Protein AF-H9FL10-F1 (afdb_monomer_lite)

Organism: Macaca mulatta (NCBI:txid9544)

Foldseek 3Di:
DKWKWKDDPDPDDIDIDDDDPDPDDDDPDDDAQDKMKIKMWDADPVGIDIDPIDIDTHHNDDDDDDPVPPDD

Sequence (72 aa):
QANVVSLCNSADSWMIVPNIKQNHYTVHGLQSGTKYIFMVKAINQAGSRSSEPGKLKTNSQPFKLDPKSAHR

InterPro domains:
  IPR003961 Fibronectin type III [PF00041] (12-53)
  IPR003961 Fibronectin type III [PS50853] (1-61)
  IPR003961 Fibronectin type III [cd00063] (10-58)
  IPR013783 Immunoglobulin-like fold [G3DSA:2.60.40.10] (1-60)
  IPR036116 Fibronectin type III superfamily [SSF49265] (9-60)
  IPR050617 E3 ubiquitin-protein ligases and FN3/SPRY domain-containing proteins [PTHR24099] (8-72)

Radius of gyration: 16.35 Å; chains: 1; bounding box: 48×35×33 Å

Structure (mmCIF, N/CA/C/O backbone):
data_AF-H9FL10-F1
#
_entry.id   AF-H9FL10-F1
#
loop_
_atom_site.group_PDB
_atom_site.id
_atom_site.type_symbol
_atom_site.label_atom_id
_atom_site.label_alt_id
_atom_site.label_comp_id
_atom_site.label_asym_id
_atom_site.label_entity_id
_atom_site.label_seq_id
_atom_site.pdbx_PDB_ins_code
_atom_site.Cartn_x
_atom_site.Cartn_y
_atom_site.Cartn_z
_atom_site.occupancy
_atom_site.B_iso_or_equiv
_atom_site.auth_seq_id
_atom_site.auth_comp_id
_atom_site.auth_asym_id
_atom_site.auth_atom_id
_atom_site.pdbx_PDB_model_num
ATOM 1 N N . GLN A 1 1 ? 6.545 -0.097 -13.396 1.00 50.66 1 GLN A N 1
ATOM 2 C CA . GLN A 1 1 ? 5.346 -0.666 -12.743 1.00 50.66 1 GLN A CA 1
ATOM 3 C C . GLN A 1 1 ? 5.705 -0.873 -11.284 1.00 50.66 1 GLN A C 1
ATOM 5 O O . GLN A 1 1 ? 6.779 -1.404 -11.019 1.00 50.66 1 GLN A O 1
ATOM 10 N N . ALA A 1 2 ? 4.906 -0.352 -10.360 1.00 39.09 2 ALA A N 1
ATOM 11 C CA . ALA A 1 2 ? 5.169 -0.437 -8.929 1.00 39.09 2 ALA A CA 1
ATOM 12 C C . ALA A 1 2 ? 4.179 -1.403 -8.274 1.00 39.09 2 ALA A C 1
ATOM 14 O O . ALA A 1 2 ? 3.030 -1.504 -8.709 1.00 39.09 2 ALA A O 1
ATOM 15 N N . ASN A 1 3 ? 4.639 -2.100 -7.237 1.00 60.25 3 ASN A N 1
ATOM 16 C CA . ASN A 1 3 ? 3.781 -2.911 -6.388 1.00 60.25 3 ASN A CA 1
ATOM 17 C C . ASN A 1 3 ? 3.814 -2.345 -4.963 1.00 60.25 3 ASN A C 1
ATOM 19 O O . ASN A 1 3 ? 4.899 -2.088 -4.430 1.00 60.25 3 ASN A O 1
ATOM 23 N N . VAL A 1 4 ? 2.640 -2.154 -4.359 1.00 51.16 4 VAL A N 1
ATOM 24 C CA . VAL A 1 4 ? 2.497 -1.776 -2.946 1.00 51.16 4 VAL A CA 1
ATOM 25 C C . VAL A 1 4 ? 2.217 -3.032 -2.159 1.00 51.16 4 VAL A C 1
ATOM 27 O O . VAL A 1 4 ? 1.405 -3.863 -2.562 1.00 51.16 4 VAL A O 1
ATOM 30 N N . VAL A 1 5 ? 2.925 -3.175 -1.050 1.00 56.03 5 VAL A N 1
ATOM 31 C CA . VAL A 1 5 ? 2.867 -4.373 -0.240 1.00 56.03 5 VAL A CA 1
ATOM 32 C C . VAL A 1 5 ? 2.350 -4.015 1.147 1.00 56.03 5 VAL A C 1
ATOM 34 O O . VAL A 1 5 ? 2.901 -3.104 1.756 1.00 56.03 5 VAL A O 1
ATOM 37 N N . SER A 1 6 ? 1.303 -4.682 1.642 1.00 44.50 6 SER A N 1
ATOM 38 C CA . SER A 1 6 ? 0.724 -4.437 2.977 1.00 44.50 6 SER A CA 1
ATOM 39 C C . SER A 1 6 ? 0.692 -5.712 3.824 1.00 44.50 6 SER A C 1
ATOM 41 O O . SER A 1 6 ? 0.253 -6.754 3.344 1.00 44.50 6 SER A O 1
ATOM 43 N N . LEU A 1 7 ? 1.131 -5.648 5.085 1.00 58.22 7 LEU A N 1
ATOM 44 C CA . LEU A 1 7 ? 1.122 -6.796 6.008 1.00 58.22 7 LEU A CA 1
ATOM 45 C C . LEU A 1 7 ? -0.094 -6.785 6.937 1.00 58.22 7 LEU A C 1
ATOM 47 O O . LEU A 1 7 ? -0.174 -5.934 7.821 1.00 58.22 7 LEU A O 1
ATOM 51 N N . CYS A 1 8 ? -0.993 -7.763 6.803 1.00 45.84 8 CYS A N 1
ATOM 52 C CA . CYS A 1 8 ? -1.955 -8.111 7.847 1.00 45.84 8 CYS A CA 1
ATOM 53 C C . CYS A 1 8 ? -1.428 -9.307 8.665 1.00 45.84 8 CYS A C 1
ATOM 55 O O . CYS A 1 8 ? -1.235 -10.396 8.150 1.00 45.84 8 CYS A O 1
ATOM 57 N N . ASN A 1 9 ? -1.148 -9.053 9.944 1.00 49.44 9 ASN A N 1
ATOM 58 C CA . ASN A 1 9 ? -1.089 -9.974 11.089 1.00 49.44 9 ASN A CA 1
ATOM 59 C C . ASN A 1 9 ? -1.008 -11.508 10.842 1.00 49.44 9 ASN A C 1
ATOM 61 O O . ASN A 1 9 ? -1.869 -12.249 11.312 1.00 49.44 9 ASN A O 1
ATOM 65 N N . SER A 1 10 ? 0.020 -11.991 10.140 1.00 43.00 10 SER A N 1
ATOM 66 C CA . SER A 1 10 ? 0.588 -13.351 10.212 1.00 43.00 10 SER A CA 1
ATOM 67 C C . SER A 1 10 ? 1.936 -13.324 9.490 1.00 43.00 10 SER A C 1
ATOM 69 O O . SER A 1 10 ? 2.031 -12.838 8.367 1.00 43.00 10 SER A O 1
ATOM 71 N N . ALA A 1 11 ? 2.993 -13.751 10.170 1.00 49.84 11 ALA A N 1
ATOM 72 C CA . ALA A 1 11 ? 4.372 -13.314 9.951 1.00 49.84 11 ALA A CA 1
ATOM 73 C C . ALA A 1 11 ? 5.057 -13.713 8.622 1.00 49.84 11 ALA A C 1
ATOM 75 O O . ALA A 1 11 ? 6.217 -13.354 8.458 1.00 49.84 11 ALA A O 1
ATOM 76 N N . ASP A 1 12 ? 4.381 -14.357 7.661 1.00 56.25 12 ASP A N 1
ATOM 77 C CA . ASP A 1 12 ? 5.064 -14.976 6.508 1.00 56.25 12 ASP A CA 1
ATOM 78 C C . ASP A 1 12 ? 4.506 -14.633 5.116 1.00 56.25 12 ASP A C 1
ATOM 80 O O . ASP A 1 12 ? 5.046 -15.103 4.113 1.00 56.25 12 ASP A O 1
ATOM 84 N N . SER A 1 13 ? 3.465 -13.796 4.989 1.00 70.69 13 SER A N 1
ATOM 85 C CA . SER A 1 13 ? 2.954 -13.429 3.658 1.00 70.69 13 SER A CA 1
ATOM 86 C C . SER A 1 13 ? 2.575 -11.959 3.520 1.00 70.69 13 SER A C 1
ATOM 88 O O . SER A 1 13 ? 1.750 -11.406 4.243 1.00 70.69 13 SER A O 1
ATOM 90 N N . TRP A 1 14 ? 3.207 -11.325 2.543 1.00 83.31 14 TRP A N 1
ATOM 91 C CA . TRP A 1 14 ? 2.979 -9.957 2.117 1.00 83.31 14 TRP A CA 1
ATOM 92 C C . TRP A 1 14 ? 1.798 -9.898 1.135 1.00 83.31 14 TRP A C 1
ATOM 94 O O . TRP A 1 14 ? 1.829 -10.572 0.105 1.00 83.31 14 TRP A O 1
ATOM 104 N N . MET A 1 15 ? 0.791 -9.052 1.378 1.00 88.38 15 MET A N 1
ATOM 105 C CA . MET A 1 15 ? -0.245 -8.793 0.370 1.00 88.38 15 MET A CA 1
ATOM 106 C C . MET A 1 15 ? 0.340 -7.916 -0.738 1.00 88.38 15 MET A C 1
ATOM 108 O O . MET A 1 15 ? 0.742 -6.787 -0.467 1.00 88.38 15 MET A O 1
ATOM 112 N N . ILE A 1 16 ? 0.381 -8.419 -1.974 1.00 89.75 16 ILE A N 1
ATOM 113 C CA . ILE A 1 16 ? 0.933 -7.702 -3.131 1.00 89.75 16 ILE A CA 1
ATOM 114 C C . ILE A 1 16 ? -0.196 -7.045 -3.920 1.00 89.75 16 ILE A C 1
ATOM 116 O O . ILE A 1 16 ? -1.095 -7.720 -4.415 1.00 89.75 16 ILE A O 1
ATOM 120 N N . VAL A 1 17 ? -0.093 -5.734 -4.116 1.00 88.62 17 VAL A N 1
ATOM 121 C CA . VAL A 1 17 ? -0.932 -4.976 -5.045 1.00 88.62 17 VAL A CA 1
ATOM 122 C C . VAL A 1 17 ? -0.114 -4.661 -6.299 1.00 88.62 17 VAL A C 1
ATOM 124 O O . VAL A 1 17 ? 0.781 -3.816 -6.219 1.00 88.62 17 VAL A O 1
ATOM 127 N N . PRO A 1 18 ? -0.365 -5.319 -7.446 1.00 91.31 18 PRO A N 1
ATOM 128 C CA . PRO A 1 18 ? 0.382 -5.066 -8.671 1.00 91.31 18 PRO A CA 1
ATOM 129 C C . PRO A 1 18 ? -0.148 -3.859 -9.461 1.00 91.31 18 PRO A C 1
ATOM 131 O O . PRO A 1 18 ? -1.178 -3.273 -9.137 1.00 91.31 18 PRO A O 1
ATOM 134 N N . ASN A 1 19 ? 0.522 -3.546 -10.574 1.00 90.44 19 ASN A N 1
ATOM 135 C CA . ASN A 1 19 ? 0.022 -2.648 -11.629 1.00 90.44 19 ASN A CA 1
ATOM 136 C C . ASN A 1 19 ? -0.118 -1.167 -11.248 1.00 90.44 19 ASN A C 1
ATOM 138 O O . ASN A 1 19 ? -0.865 -0.434 -11.897 1.00 90.44 19 ASN A O 1
ATOM 142 N N . ILE A 1 20 ? 0.641 -0.687 -10.266 1.00 93.25 20 ILE A N 1
ATOM 143 C CA . ILE A 1 20 ? 0.596 0.719 -9.865 1.00 93.25 20 ILE A CA 1
ATOM 144 C C . ILE A 1 20 ? 1.461 1.537 -10.828 1.00 93.25 20 ILE A C 1
ATOM 146 O O . ILE A 1 20 ? 2.630 1.217 -11.081 1.00 93.25 20 ILE A O 1
ATOM 150 N N . LYS A 1 21 ? 0.858 2.577 -11.410 1.00 91.50 21 LYS A N 1
ATOM 151 C CA . LYS A 1 21 ? 1.517 3.509 -12.341 1.00 91.50 21 LYS A CA 1
ATOM 152 C C . LYS A 1 21 ? 1.709 4.901 -11.735 1.00 91.50 21 LYS A C 1
ATOM 154 O O . LYS A 1 21 ? 2.487 5.685 -12.263 1.00 91.50 21 LYS A O 1
ATOM 159 N N . GLN A 1 22 ? 0.998 5.198 -10.651 1.00 93.56 22 GLN A N 1
ATOM 160 C CA . GLN A 1 22 ? 1.064 6.450 -9.909 1.00 93.56 22 GLN A CA 1
ATOM 161 C C . GLN A 1 22 ? 2.150 6.391 -8.825 1.00 93.56 22 GLN A C 1
ATOM 163 O O . GLN A 1 22 ? 2.561 5.318 -8.389 1.00 93.56 22 GLN A O 1
ATOM 168 N N . ASN A 1 23 ? 2.557 7.561 -8.331 1.00 92.50 23 ASN A N 1
ATOM 169 C CA . ASN A 1 23 ? 3.490 7.684 -7.202 1.00 92.50 23 ASN A CA 1
ATOM 170 C C . ASN A 1 23 ? 2.795 7.580 -5.830 1.00 92.50 23 ASN A C 1
ATOM 172 O O . ASN A 1 23 ? 3.436 7.756 -4.798 1.00 92.50 23 ASN A O 1
ATOM 176 N N . HIS A 1 24 ? 1.487 7.318 -5.811 1.00 91.88 24 HIS A N 1
ATOM 177 C CA . HIS A 1 24 ? 0.691 7.105 -4.607 1.00 91.88 24 HIS A CA 1
ATOM 178 C C . HIS A 1 24 ? -0.349 6.008 -4.856 1.00 91.88 24 HIS A C 1
ATOM 180 O O . HIS A 1 24 ? -0.786 5.797 -5.987 1.00 91.88 24 HIS A O 1
ATOM 186 N N . TYR A 1 25 ? -0.751 5.318 -3.792 1.00 92.44 25 TYR A N 1
ATOM 187 C CA . TYR A 1 25 ? -1.792 4.296 -3.830 1.00 92.44 25 TYR A CA 1
ATOM 188 C C . TYR A 1 25 ? -2.524 4.254 -2.488 1.00 92.44 25 TYR A C 1
ATOM 190 O O . TYR A 1 25 ? -1.885 4.285 -1.434 1.00 92.44 25 TYR A O 1
ATOM 198 N N . THR A 1 26 ? -3.852 4.159 -2.525 1.00 93.00 26 THR A N 1
ATOM 199 C CA . THR A 1 26 ? -4.686 4.037 -1.326 1.00 93.00 26 THR A CA 1
ATOM 200 C C . THR A 1 26 ? -5.055 2.576 -1.107 1.00 93.00 26 THR A C 1
ATOM 202 O O . THR A 1 26 ? -5.740 1.969 -1.925 1.00 93.00 26 THR A O 1
ATOM 205 N N . VAL A 1 27 ? -4.612 2.011 0.016 1.00 91.50 27 VAL A N 1
ATOM 206 C CA . VAL A 1 27 ? -4.995 0.656 0.427 1.00 91.50 27 VAL A CA 1
ATOM 207 C C . VAL A 1 27 ? -6.321 0.723 1.184 1.00 91.50 27 VAL A C 1
ATOM 209 O O . VAL A 1 27 ? -6.435 1.423 2.190 1.00 91.50 27 VAL A O 1
ATOM 212 N N . HIS A 1 28 ? -7.323 -0.006 0.697 1.00 90.00 28 HIS A N 1
ATOM 213 C CA . HIS A 1 28 ? -8.655 -0.087 1.297 1.00 90.00 28 HIS A CA 1
ATOM 214 C C . HIS A 1 28 ? -8.815 -1.356 2.149 1.00 90.00 28 HIS A C 1
ATOM 216 O O . HIS A 1 28 ? -8.017 -2.284 2.050 1.00 90.00 28 HIS A O 1
ATOM 222 N N . GLY A 1 29 ? -9.854 -1.402 2.991 1.00 89.00 29 GLY A N 1
ATOM 223 C CA . GLY A 1 29 ? -10.186 -2.593 3.789 1.00 89.00 29 GLY A CA 1
ATOM 224 C C . GLY A 1 29 ? -9.293 -2.832 5.013 1.00 89.00 29 GLY A C 1
ATOM 225 O O . GLY A 1 29 ? -9.296 -3.925 5.572 1.00 89.00 29 GLY A O 1
ATOM 226 N N . LEU A 1 30 ? -8.523 -1.828 5.443 1.00 90.25 30 LEU A N 1
ATOM 227 C CA . LEU A 1 30 ? -7.700 -1.918 6.649 1.00 90.25 30 LEU A CA 1
ATOM 228 C C . LEU A 1 30 ? -8.545 -1.756 7.919 1.00 90.25 30 LEU A C 1
ATOM 230 O O . LEU A 1 30 ? -9.499 -0.980 7.956 1.00 90.25 30 LEU A O 1
ATOM 234 N N . GLN A 1 31 ? -8.149 -2.445 8.986 1.00 89.38 31 GLN A N 1
ATOM 235 C CA . GLN A 1 31 ? -8.781 -2.319 10.297 1.00 89.38 31 GLN A CA 1
ATOM 236 C C . GLN A 1 31 ? -8.402 -0.989 10.954 1.00 89.38 31 GLN A C 1
ATOM 238 O O . GLN A 1 31 ? -7.253 -0.551 10.860 1.00 89.38 31 GLN A O 1
ATOM 243 N N . SER A 1 32 ? -9.354 -0.350 11.635 1.00 89.56 32 SER A N 1
ATOM 244 C CA . SER A 1 32 ? -9.147 0.903 12.371 1.00 89.56 32 SER A CA 1
ATOM 245 C C . SER A 1 32 ? -8.260 0.707 13.599 1.00 89.56 32 SER A C 1
ATOM 247 O O . SER A 1 32 ? -8.406 -0.274 14.324 1.00 89.56 32 SER A O 1
ATOM 249 N N . GLY A 1 33 ? -7.381 1.670 13.879 1.00 89.38 33 GLY A N 1
ATOM 250 C CA . GLY A 1 33 ? -6.471 1.625 15.025 1.00 89.38 33 GLY A CA 1
ATOM 251 C C . GLY A 1 33 ? -5.358 0.572 14.926 1.00 89.38 33 GLY A C 1
ATOM 252 O O . GLY A 1 33 ? -4.621 0.387 15.898 1.00 89.38 33 GLY A O 1
ATOM 253 N N . THR A 1 34 ? -5.193 -0.075 13.774 1.00 90.31 34 THR A N 1
ATOM 254 C CA . THR A 1 34 ? -4.258 -1.185 13.565 1.00 90.31 34 THR A CA 1
ATOM 255 C C . THR A 1 34 ? -2.965 -0.691 12.914 1.00 90.31 34 THR A C 1
ATOM 257 O O . THR A 1 34 ? -2.971 0.179 12.039 1.00 90.31 34 THR A O 1
ATOM 260 N N . LYS A 1 35 ? -1.824 -1.219 13.378 1.00 92.12 35 LYS A N 1
ATOM 261 C CA . LYS A 1 35 ? -0.501 -0.947 12.796 1.00 92.12 35 LYS A CA 1
ATOM 262 C C . LYS A 1 35 ? -0.257 -1.889 11.618 1.00 92.12 35 LYS A C 1
ATOM 264 O O . LYS A 1 35 ? -0.409 -3.096 11.760 1.00 92.12 35 LYS A O 1
ATOM 269 N N . TYR A 1 36 ? 0.187 -1.324 10.507 1.00 91.25 36 TYR A N 1
ATOM 270 C CA . TYR A 1 36 ? 0.544 -2.016 9.278 1.00 91.25 36 TYR A CA 1
ATOM 271 C C . TYR A 1 36 ? 1.975 -1.668 8.880 1.00 91.25 36 TYR A C 1
ATOM 273 O O . TYR A 1 36 ? 2.488 -0.587 9.190 1.00 91.25 36 TYR A O 1
ATOM 281 N N . ILE A 1 37 ? 2.615 -2.596 8.178 1.00 93.25 37 ILE A N 1
ATOM 282 C CA . ILE A 1 37 ? 3.921 -2.390 7.559 1.00 93.25 37 ILE A CA 1
ATOM 283 C C . ILE 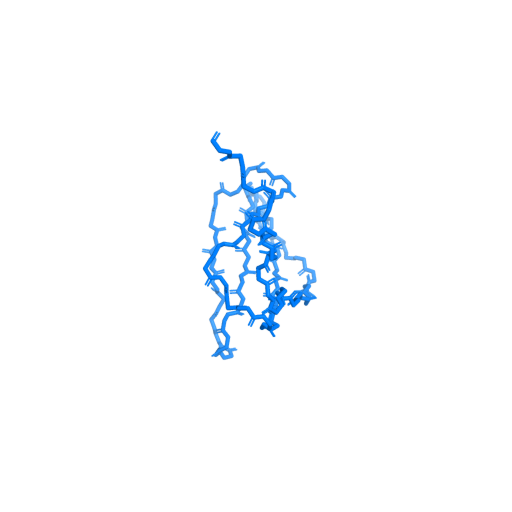A 1 37 ? 3.713 -2.381 6.049 1.00 93.25 37 ILE A C 1
ATOM 285 O O . ILE A 1 37 ? 3.035 -3.261 5.511 1.00 93.25 37 ILE A O 1
ATOM 289 N N . PHE A 1 38 ? 4.302 -1.388 5.393 1.00 93.19 38 PHE A N 1
ATOM 290 C CA . PHE A 1 38 ? 4.260 -1.205 3.955 1.00 93.19 38 PHE A CA 1
ATOM 291 C C . PHE A 1 38 ? 5.655 -1.256 3.354 1.00 93.19 38 PHE A C 1
ATOM 293 O O . PHE A 1 38 ? 6.611 -0.742 3.930 1.00 93.19 38 PHE A O 1
ATOM 300 N N . MET A 1 39 ? 5.759 -1.843 2.170 1.00 93.88 39 MET A N 1
ATOM 301 C CA . MET A 1 39 ? 6.987 -1.882 1.384 1.00 93.88 39 MET A CA 1
ATOM 302 C C . MET A 1 39 ? 6.644 -1.587 -0.074 1.00 93.88 39 MET A C 1
ATOM 304 O O . MET A 1 39 ? 5.599 -2.017 -0.563 1.00 93.88 39 MET A O 1
ATOM 308 N N . VAL A 1 40 ? 7.508 -0.854 -0.774 1.00 94.06 40 VAL A N 1
ATOM 309 C CA . VAL A 1 40 ? 7.344 -0.589 -2.207 1.00 94.06 40 VAL A CA 1
ATOM 310 C C . VAL A 1 40 ? 8.391 -1.377 -2.977 1.00 94.06 40 VAL A C 1
ATOM 312 O O . VAL A 1 40 ? 9.586 -1.274 -2.701 1.00 94.06 40 VAL A O 1
ATOM 315 N N . LYS A 1 41 ? 7.943 -2.145 -3.973 1.00 93.56 41 LYS A N 1
ATOM 316 C CA . LYS A 1 41 ? 8.822 -2.851 -4.909 1.00 93.56 41 LYS A CA 1
ATOM 317 C C . LYS A 1 41 ? 8.713 -2.207 -6.289 1.00 93.56 41 LYS A C 1
ATOM 319 O O . LYS A 1 41 ? 7.666 -2.280 -6.936 1.00 93.56 41 LYS A O 1
ATOM 324 N N . ALA A 1 42 ? 9.794 -1.576 -6.734 1.00 93.25 42 ALA A N 1
ATOM 325 C CA . ALA A 1 42 ? 9.932 -1.037 -8.081 1.00 93.25 42 ALA A CA 1
ATOM 326 C C . ALA A 1 42 ? 10.435 -2.136 -9.023 1.00 93.25 42 ALA A C 1
ATOM 328 O O . ALA A 1 42 ? 11.390 -2.837 -8.689 1.00 93.25 42 ALA A O 1
ATOM 329 N N . ILE A 1 43 ? 9.795 -2.294 -10.185 1.00 92.88 43 ILE A N 1
ATOM 330 C CA . ILE A 1 43 ? 10.118 -3.340 -11.165 1.00 92.88 43 ILE A CA 1
ATOM 331 C C . ILE A 1 43 ? 10.283 -2.710 -12.553 1.00 92.88 43 ILE A C 1
ATOM 333 O O . ILE A 1 43 ? 9.431 -1.928 -12.998 1.00 92.88 43 ILE A O 1
ATOM 337 N N . ASN A 1 44 ? 11.376 -3.063 -13.230 1.00 93.12 44 ASN A N 1
ATOM 338 C CA . ASN A 1 44 ? 11.684 -2.710 -14.615 1.00 93.12 44 ASN A CA 1
ATOM 339 C C . ASN A 1 44 ? 12.308 -3.914 -15.356 1.00 93.12 44 ASN A C 1
ATOM 341 O O . ASN A 1 44 ? 12.407 -5.007 -14.804 1.00 93.12 44 ASN A O 1
ATOM 345 N N . GLN A 1 45 ? 12.730 -3.722 -16.610 1.00 95.38 45 GLN A N 1
ATOM 346 C CA . GLN A 1 45 ? 13.350 -4.788 -17.412 1.00 95.38 45 GLN A CA 1
ATOM 347 C C . GLN A 1 45 ? 14.671 -5.313 -16.826 1.00 95.38 45 GLN A C 1
ATOM 349 O O . GLN A 1 45 ? 15.020 -6.462 -17.064 1.00 95.38 45 GLN A O 1
ATOM 354 N N . ALA A 1 46 ? 15.389 -4.497 -16.049 1.00 94.75 46 ALA A N 1
ATOM 355 C CA . ALA A 1 46 ? 16.646 -4.884 -15.410 1.00 94.75 46 ALA A CA 1
ATOM 356 C C . ALA A 1 46 ? 16.443 -5.648 -14.087 1.00 94.75 46 ALA A C 1
ATOM 358 O O . ALA A 1 46 ? 17.407 -6.158 -13.522 1.00 94.75 46 ALA A O 1
ATOM 359 N N . GLY A 1 47 ? 15.211 -5.728 -13.576 1.00 93.94 47 GLY A N 1
ATOM 360 C CA . GLY A 1 47 ? 14.878 -6.466 -12.363 1.00 93.94 47 GLY A CA 1
ATOM 361 C C . GLY A 1 47 ? 14.010 -5.664 -11.403 1.00 93.94 47 GLY A C 1
ATOM 362 O O . GLY A 1 47 ? 13.142 -4.884 -11.802 1.00 93.94 47 GLY A O 1
ATOM 363 N N . SER A 1 48 ? 14.211 -5.889 -10.105 1.00 94.69 48 SER A N 1
ATOM 364 C CA . SER A 1 48 ? 13.389 -5.267 -9.070 1.00 94.69 48 SER A CA 1
ATOM 365 C C . SER A 1 48 ? 14.189 -4.794 -7.871 1.00 94.69 48 SER A C 1
ATOM 367 O O . SER A 1 48 ? 15.103 -5.489 -7.432 1.00 94.69 48 SER A O 1
ATOM 369 N N . ARG A 1 49 ? 13.782 -3.663 -7.294 1.00 94.31 49 ARG A N 1
ATOM 370 C CA . ARG A 1 49 ? 14.352 -3.118 -6.062 1.00 94.31 49 ARG A CA 1
ATOM 371 C C . ARG A 1 49 ? 13.256 -2.779 -5.063 1.00 94.31 49 ARG A C 1
ATOM 373 O O . ARG A 1 49 ? 12.179 -2.317 -5.427 1.00 94.31 49 ARG A O 1
ATOM 380 N N . SER A 1 50 ? 13.575 -3.011 -3.804 1.00 93.88 50 SER A N 1
ATOM 381 C CA . SER A 1 50 ? 12.687 -2.905 -2.659 1.00 93.88 50 SER A CA 1
ATOM 382 C C . SER A 1 50 ? 13.061 -1.685 -1.808 1.00 93.88 50 SER A C 1
ATOM 384 O O . SER A 1 50 ? 14.247 -1.396 -1.654 1.00 93.88 50 SER A O 1
ATOM 386 N N . SER A 1 51 ? 12.071 -0.949 -1.298 1.00 94.56 51 SER A N 1
ATOM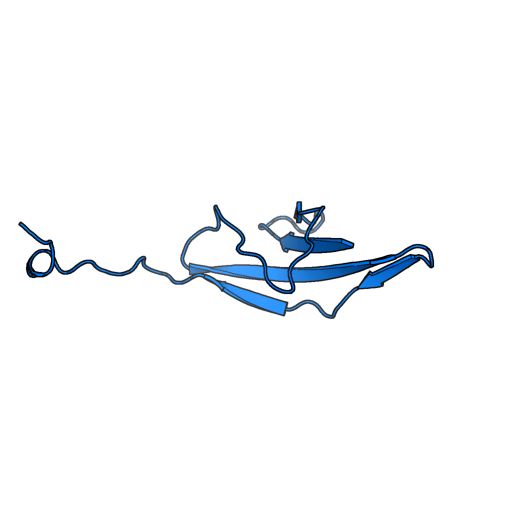 387 C CA . SER A 1 51 ? 12.283 0.128 -0.320 1.00 94.56 51 SER A CA 1
ATOM 388 C C . SER A 1 51 ? 12.482 -0.429 1.088 1.00 94.56 51 SER A C 1
ATOM 390 O O . SER A 1 51 ? 12.114 -1.569 1.363 1.00 94.56 51 SER A O 1
ATOM 392 N N . GLU A 1 52 ? 12.947 0.406 2.015 1.00 93.12 52 GLU A N 1
ATOM 393 C CA . GLU A 1 52 ? 12.838 0.074 3.436 1.00 93.12 52 GLU A CA 1
ATOM 394 C C . GLU A 1 52 ? 11.359 -0.042 3.864 1.00 93.12 52 GLU A C 1
ATOM 396 O O . GLU A 1 52 ? 10.502 0.651 3.290 1.00 93.12 52 GLU A O 1
ATOM 401 N N . PRO A 1 53 ? 11.026 -0.904 4.845 1.00 93.31 53 PRO A N 1
ATOM 402 C CA . PRO A 1 53 ? 9.664 -1.030 5.352 1.00 93.31 53 PRO A CA 1
ATOM 403 C C . PRO A 1 53 ? 9.208 0.212 6.134 1.00 93.31 53 PRO A C 1
ATOM 405 O O . PRO A 1 53 ? 9.828 0.614 7.118 1.00 93.31 53 PRO A O 1
ATOM 408 N N . GLY A 1 54 ? 8.067 0.784 5.752 1.00 91.50 54 GLY A N 1
ATOM 409 C CA . GLY A 1 54 ? 7.401 1.874 6.466 1.00 91.50 54 GLY A CA 1
ATOM 410 C C . GLY A 1 54 ? 6.315 1.357 7.408 1.00 91.50 54 GLY A C 1
ATOM 411 O O . GLY A 1 54 ? 5.479 0.550 7.010 1.00 91.50 54 GLY A O 1
ATOM 412 N N . LYS A 1 55 ? 6.287 1.828 8.659 1.00 92.88 55 LYS A N 1
ATOM 413 C CA . LYS A 1 55 ? 5.246 1.466 9.638 1.00 92.88 55 LYS A CA 1
ATOM 414 C C . LYS A 1 55 ? 4.215 2.582 9.735 1.00 92.88 55 LYS A C 1
ATOM 416 O O . LYS A 1 55 ? 4.570 3.705 10.075 1.00 92.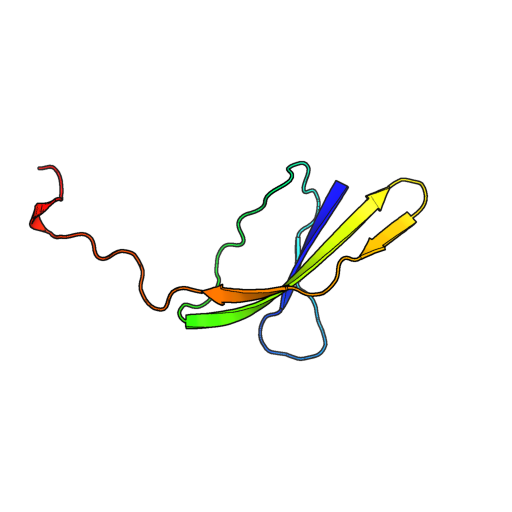88 55 LYS A O 1
ATOM 421 N N . LEU A 1 56 ? 2.946 2.268 9.491 1.00 90.50 56 LEU A N 1
ATOM 422 C CA . LEU A 1 56 ? 1.837 3.221 9.579 1.00 90.50 56 LEU A CA 1
ATOM 423 C C . LEU A 1 56 ? 0.729 2.654 10.465 1.00 90.50 56 LEU A C 1
ATOM 425 O O . LEU A 1 56 ? 0.516 1.445 10.515 1.00 90.50 56 LEU A O 1
ATOM 429 N N . LYS A 1 57 ? 0.011 3.522 11.177 1.00 91.19 57 LYS A N 1
ATOM 430 C CA . LYS A 1 57 ? -1.156 3.141 11.979 1.00 91.19 57 LYS A CA 1
ATOM 431 C C . LYS A 1 57 ? -2.392 3.793 11.380 1.00 91.19 57 LYS A C 1
ATOM 433 O O . LYS A 1 57 ? -2.366 4.987 11.095 1.00 91.19 57 LYS A O 1
ATOM 438 N N . THR A 1 58 ? -3.457 3.025 11.196 1.00 92.00 58 THR A N 1
ATOM 439 C CA . THR A 1 58 ? -4.742 3.581 10.768 1.00 92.00 58 THR A CA 1
ATOM 440 C C . THR A 1 58 ? -5.374 4.403 11.889 1.00 92.00 58 THR A C 1
ATOM 442 O O . THR A 1 58 ? -5.146 4.168 13.082 1.00 92.00 58 THR A O 1
ATOM 445 N N . ASN A 1 59 ? -6.208 5.364 11.500 1.00 89.00 59 ASN A N 1
ATOM 446 C CA . ASN A 1 59 ? -6.997 6.138 12.450 1.00 89.00 59 ASN A CA 1
ATOM 447 C C . ASN A 1 59 ? -7.937 5.211 13.236 1.00 89.00 59 ASN A C 1
ATOM 449 O O . ASN A 1 59 ? -8.449 4.222 12.707 1.00 89.00 59 ASN A O 1
ATOM 453 N N . SER A 1 60 ? -8.148 5.520 14.513 1.00 80.25 60 SER A N 1
ATOM 454 C CA . SER A 1 60 ? -9.023 4.751 15.406 1.00 80.25 60 SER A CA 1
ATOM 455 C C . SER A 1 60 ? -10.510 5.012 15.162 1.00 80.25 60 SER A C 1
ATOM 457 O O . SER A 1 60 ? -11.327 4.161 15.494 1.00 80.25 60 SER A O 1
ATOM 459 N N . GLN A 1 61 ? -10.867 6.164 14.591 1.00 76.56 61 GLN A N 1
ATOM 460 C CA . GLN A 1 61 ? -12.245 6.534 14.269 1.00 76.56 61 GLN A CA 1
ATOM 461 C C . GLN A 1 61 ? -12.316 7.146 12.862 1.00 76.56 61 GLN A C 1
ATOM 463 O O . GLN A 1 61 ? -11.441 7.943 12.506 1.00 76.56 61 GLN A O 1
ATOM 468 N N . PRO A 1 62 ? -13.349 6.811 12.064 1.00 71.75 62 PRO A N 1
ATOM 469 C CA . PRO A 1 62 ? -13.739 7.612 10.910 1.00 71.75 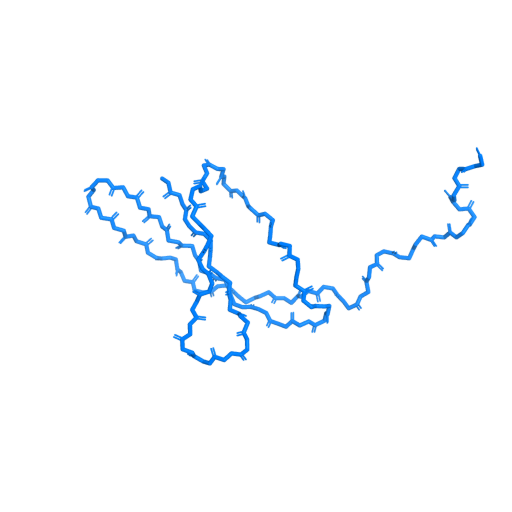62 PRO A CA 1
ATOM 470 C C . PRO A 1 62 ? -14.052 9.046 11.348 1.00 71.75 62 PRO A C 1
ATOM 472 O O . PRO A 1 62 ? -14.341 9.295 12.522 1.00 71.75 62 PRO A O 1
ATOM 475 N N . PHE A 1 63 ? -14.016 9.994 10.413 1.00 72.62 63 PHE A N 1
ATOM 476 C CA . PHE A 1 63 ? -14.464 11.356 10.694 1.00 72.62 63 PHE A CA 1
ATOM 477 C C . PHE A 1 63 ? -15.869 11.313 11.311 1.00 72.62 63 PHE A C 1
ATOM 479 O O . PHE A 1 63 ? -16.773 10.650 10.799 1.00 72.62 63 PHE A O 1
ATOM 486 N N . LYS A 1 64 ? -16.047 11.997 12.444 1.00 67.12 64 LYS A N 1
ATOM 487 C CA . LYS A 1 64 ? -17.375 12.199 13.015 1.00 67.12 64 LYS A CA 1
ATOM 488 C C . LYS A 1 64 ? -18.056 13.253 12.156 1.00 67.12 64 LYS A C 1
ATOM 490 O O . LYS A 1 64 ? -17.678 14.419 12.215 1.00 67.12 64 LYS A O 1
ATOM 495 N N . LEU A 1 65 ? -19.017 12.840 11.337 1.00 65.88 65 LEU A N 1
ATOM 496 C CA . LEU A 1 65 ? -19.947 13.794 10.750 1.00 65.88 65 LEU A CA 1
ATOM 497 C C . LEU A 1 65 ? -20.757 14.394 11.893 1.00 65.88 65 LEU A C 1
ATOM 499 O O . LEU A 1 65 ? -21.426 13.661 12.619 1.00 65.88 65 LEU A O 1
ATOM 503 N N . ASP A 1 66 ? -20.662 15.709 12.071 1.00 72.56 66 ASP A N 1
ATOM 504 C CA . ASP A 1 66 ? -21.624 16.420 12.903 1.00 72.56 66 ASP A CA 1
ATOM 505 C C . ASP A 1 66 ? -23.001 16.271 12.235 1.00 72.56 66 ASP A C 1
ATOM 507 O O . ASP A 1 66 ? -23.148 16.687 11.079 1.00 72.56 66 ASP A O 1
ATOM 511 N N . PRO A 1 67 ? -24.010 15.694 12.916 1.00 70.75 67 PRO A N 1
ATOM 512 C CA . PRO A 1 67 ? -25.365 15.595 12.383 1.00 70.75 67 PRO A CA 1
ATOM 513 C C . PRO A 1 67 ? -25.943 16.945 11.934 1.00 70.75 67 PRO A C 1
ATOM 515 O O . PRO A 1 67 ? -26.815 16.972 11.071 1.00 70.75 67 PRO A O 1
ATOM 518 N N . LYS A 1 68 ? -25.456 18.067 12.486 1.00 69.38 68 LYS A N 1
ATOM 519 C CA . LYS A 1 68 ? -25.881 19.428 12.119 1.00 69.38 68 LYS A CA 1
ATOM 520 C C . LYS A 1 68 ? -25.253 19.956 10.827 1.00 69.38 68 LYS A C 1
ATOM 522 O O . LYS A 1 68 ? -25.759 20.928 10.276 1.00 69.38 68 LYS A O 1
ATOM 527 N N . SER A 1 69 ? -24.182 19.327 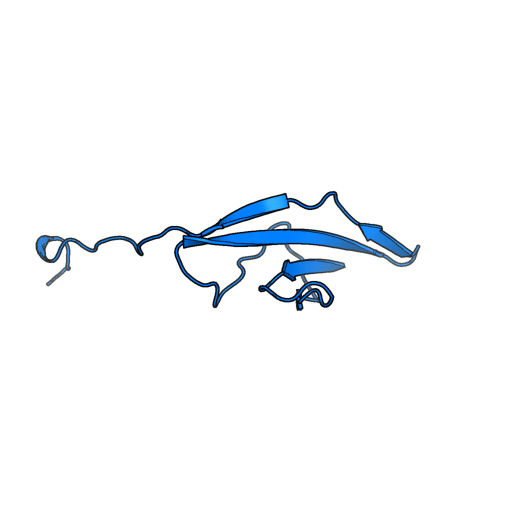10.348 1.00 70.50 69 SER A N 1
ATOM 528 C CA . SER A 1 69 ? -23.505 19.676 9.092 1.00 70.50 69 SER A CA 1
ATOM 529 C C . SER A 1 69 ? -23.998 18.847 7.902 1.00 70.50 69 SER A C 1
ATOM 531 O O . SER A 1 69 ? -23.501 19.017 6.790 1.00 70.50 69 SER A O 1
ATOM 533 N N . ALA A 1 70 ? -24.961 17.941 8.111 1.00 73.50 70 ALA A N 1
ATOM 534 C CA . ALA A 1 70 ? -25.644 17.271 7.014 1.00 73.50 70 ALA A CA 1
ATOM 535 C C . ALA A 1 70 ? -26.495 18.302 6.254 1.00 73.50 70 ALA A C 1
ATOM 537 O O . ALA A 1 70 ? -27.401 18.909 6.827 1.00 73.50 70 ALA A O 1
ATOM 538 N N . HIS A 1 71 ? -26.190 18.519 4.972 1.00 67.19 71 HIS A N 1
ATOM 539 C CA . HIS A 1 71 ? -27.053 19.308 4.095 1.00 67.19 71 HIS A CA 1
ATOM 540 C C . HIS A 1 71 ? -28.451 18.672 4.057 1.00 67.19 71 HIS A C 1
ATOM 542 O O . HIS A 1 71 ? -28.572 17.461 3.862 1.00 67.19 71 HIS A O 1
ATOM 548 N N . ARG A 1 72 ? 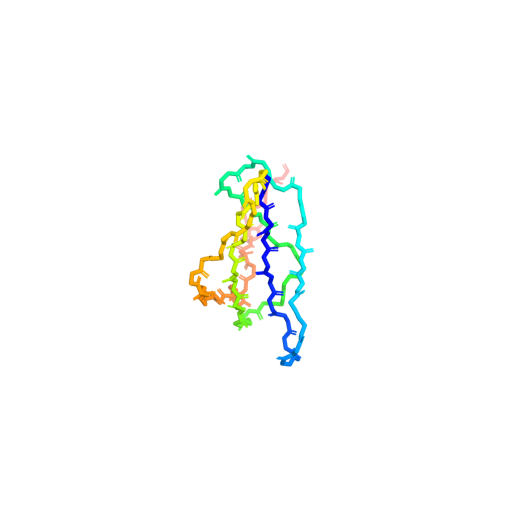-29.477 19.496 4.292 1.00 56.88 72 ARG A N 1
ATOM 549 C CA . ARG A 1 72 ? -30.892 19.130 4.166 1.00 56.88 72 ARG A CA 1
ATOM 550 C C . ARG A 1 72 ? -31.287 18.975 2.702 1.00 56.88 72 ARG A C 1
ATOM 552 O O . ARG A 1 72 ? -30.786 19.786 1.890 1.00 56.88 72 ARG A O 1
#

pLDDT: mean 80.76, std 16.38, range [39.09, 95.38]

Secondary structure (DSSP, 8-state):
-EEEEE--SSTT-PEEEEEE-SS--PPPSPPTT-EEEEEEEEEETTEEEEPPPEEEE--SS-----GGGS--